Protein 3MC3 (pdb70)

B-factor: mean 14.74, std 6.78, range [2.0, 56.28]

Organism: Saccharolobus solfataricus (strain ATCC 35092 / DSM 1617 / JCM 11322 / P2) (NCBI:txid273057)

CATH classification: 3.40.1260.10

Foldseek 3Di:
DEEEEDLDDPVCLVSQLVRLCCLVCLCPHAYEYEYCPLVFAVLVVPVDDRNNNVSNVNVSNYEYEVSVCCVPVRGHPPHHYDDPVVVVVVCVPDPHYHYD

Sequence (100 aa):
QILIVVTHGPEDLLDRRTYAPLFASISASSEEYEETSVFFIGPLLDWQEEEERGGNPFIHFFDAENGVYVVVQSLDCHEDDVVEGIEELVGGSTLIDLTLEADRTLLFF

Radius of gyration: 13.01 Å; Cα contacts (8 Å, |Δi|>4): 167; chains: 1; bounding box: 27×26×39 Å

InterPro domains:
  IPR003787 Sulphur relay, DsrE/F-like [PF02635] (15-133)
  IPR027396 DsrEFH-like [G3DSA:3.40.1260.10] (1-133)
  IPR027396 DsrEFH-like [SSF75169] (15-133)

Solvent-accessible surface area: 6770 Å² total

Nearest PDB structures (foldseek):
  3mc3-assembly1_A  TM=9.847E-01  e=3.532E-15  Saccharolobus solfataricus
  5mm1-assembly1_A  TM=3.042E-01  e=3.160E-01  Pyrococcus furiosus DSM 3638
  7cnp-assembly3_C  TM=3.384E-01  e=1.026E+00  Agrobacterium tumefaciens
  3fg9-assembly3_E  TM=3.288E-01  e=1.095E+00  Lactiplantibacillus plantarum

Structure (mmCIF, N/CA/C/O backbone):
data_3MC3
#
_entry.id   3MC3
#
_cell.length_a   64.070
_cell.length_b   64.070
_cell.length_c   105.680
_cell.angle_alpha   90.000
_cell.angle_beta   90.000
_cell.angle_gamma   120.000
#
_symmetry.space_group_name_H-M   'H 3'
#
loop_
_entity.id
_entity.type
_entity.pdbx_description
1 polymer 'DsrE/DsrF-like family protein'
2 non-polymer 'CHLORIDE ION'
3 water water
#
loop_
_atom_site.group_PDB
_atom_site.id
_atom_site.type_symbol
_atom_site.label_atom_id
_atom_site.label_alt_id
_atom_site.label_comp_id
_atom_site.label_asym_id
_atom_site.label_entity_id
_atom_site.label_seq_id
_atom_site.pdbx_PDB_in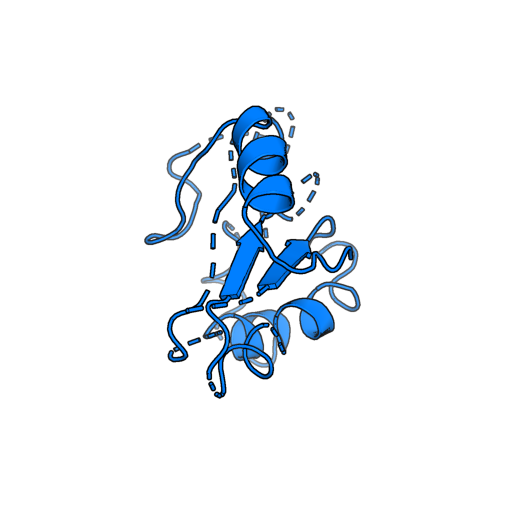s_code
_atom_site.Cartn_x
_atom_site.Cartn_y
_atom_site.Cartn_z
_atom_site.occupancy
_atom_site.B_iso_or_equiv
_atom_site.auth_seq_id
_atom_site.auth_comp_id
_atom_site.auth_asym_id
_atom_site.auth_atom_id
_atom_site.pdbx_PDB_model_num
ATOM 1 N N . GLN A 1 14 ? 12.947 5.147 34.304 1.00 23.60 13 GLN A N 1
ATOM 2 C CA . GLN A 1 14 ? 12.464 6.023 35.430 1.00 23.35 13 GLN A CA 1
ATOM 3 C C . GLN A 1 14 ? 12.685 5.382 36.819 1.00 22.38 13 GLN A C 1
ATOM 4 O O . GLN A 1 14 ? 12.230 4.267 37.099 1.00 22.77 13 GLN A O 1
ATOM 34 N N . ILE A 1 18 ? 9.705 5.007 46.789 1.00 9.31 17 ILE A N 1
ATOM 35 C CA . ILE A 1 18 ? 9.228 4.325 47.994 1.00 8.58 17 ILE A CA 1
ATOM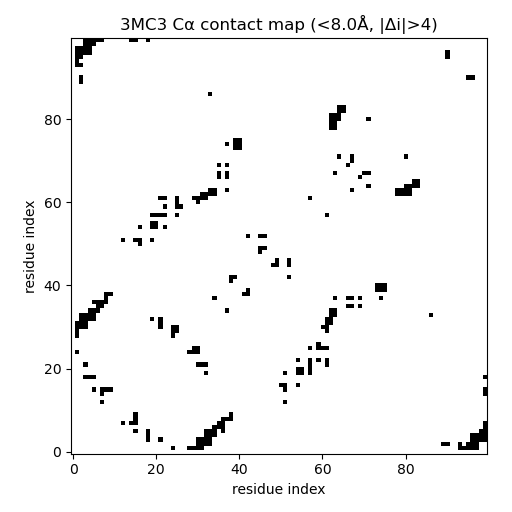 36 C C . ILE A 1 18 ? 8.887 5.373 49.051 1.00 8.73 17 ILE A C 1
ATOM 37 O O . ILE A 1 18 ? 9.705 6.281 49.307 1.00 10.74 17 ILE A O 1
ATOM 42 N N . LEU A 1 19 ? 7.684 5.301 49.607 1.00 9.03 18 LEU A N 1
ATOM 43 C CA . LEU A 1 19 ? 7.245 6.177 50.693 1.00 8.84 18 LEU A CA 1
ATOM 44 C C . LEU A 1 19 ? 7.083 5.333 51.968 1.00 7.90 18 LEU A C 1
ATOM 45 O O . LEU A 1 19 ? 6.501 4.272 51.915 1.00 9.15 18 LEU A O 1
ATOM 50 N N . ILE A 1 20 ? 7.566 5.851 53.099 1.00 8.44 19 ILE A N 1
ATOM 51 C CA . ILE A 1 20 ? 7.431 5.159 54.380 1.00 9.08 19 ILE A CA 1
ATOM 52 C C . ILE A 1 20 ? 6.758 6.105 55.346 1.00 9.87 19 ILE A C 1
ATOM 53 O O . ILE A 1 20 ? 7.204 7.246 55.517 1.00 10.50 19 ILE A O 1
ATOM 58 N N . VAL A 1 21 ? 5.668 5.628 55.945 1.00 9.35 20 VAL A N 1
ATOM 59 C CA . VAL A 1 21 ? 4.875 6.430 56.876 1.00 9.95 20 VAL A CA 1
ATOM 60 C C . VAL A 1 21 ? 5.131 5.981 58.310 1.00 9.70 20 VAL A C 1
ATOM 61 O O . VAL A 1 21 ? 4.998 4.820 58.649 1.00 10.17 20 VAL A O 1
ATOM 65 N N . VAL A 1 22 ? 5.539 6.947 59.144 1.00 9.73 21 VAL A N 1
ATOM 66 C CA . VAL A 1 22 ? 5.853 6.719 60.566 1.00 10.29 21 VAL A CA 1
ATOM 67 C C . VAL A 1 22 ? 4.789 7.406 61.411 1.00 9.73 21 VAL A C 1
ATOM 68 O O . VAL A 1 22 ? 4.612 8.640 61.315 1.00 10.05 21 VAL A O 1
ATOM 72 N N . THR A 1 23 ? 4.101 6.614 62.218 1.00 9.32 22 THR A N 1
ATOM 73 C CA . THR A 1 23 ? 2.961 7.138 62.980 1.00 9.26 22 THR A CA 1
ATOM 74 C C . THR A 1 23 ? 3.154 7.069 64.500 1.00 9.53 22 THR A C 1
ATOM 75 O O . THR A 1 23 ? 2.301 7.540 65.251 1.00 9.69 22 THR A O 1
ATOM 79 N N . HIS A 1 24 ? 4.277 6.519 64.957 1.00 10.27 23 HIS A N 1
ATOM 80 C CA . HIS A 1 24 ? 4.594 6.431 66.363 1.00 11.60 23 HIS A CA 1
ATOM 81 C C . HIS A 1 24 ? 5.726 7.350 66.731 1.00 12.07 23 HIS A C 1
ATOM 82 O O . HIS A 1 24 ? 6.548 7.721 65.879 1.00 12.34 23 HIS A O 1
ATOM 89 N N . GLY A 1 25 ? 5.740 7.729 68.007 1.00 12.52 24 GLY A N 1
ATOM 90 C CA . GLY A 1 25 ? 6.785 8.543 68.573 1.00 12.81 24 GLY A CA 1
ATOM 91 C C . GLY A 1 25 ? 7.568 7.803 69.616 1.00 13.62 24 GLY A C 1
ATOM 92 O O . GLY A 1 25 ? 7.568 6.573 69.670 1.00 12.65 24 GLY A O 1
ATOM 93 N N . PRO A 1 26 ? 8.236 8.566 70.466 1.00 13.97 25 PRO A N 1
ATOM 94 C CA . PRO A 1 26 ? 9.044 7.968 71.513 1.00 15.55 25 PRO A CA 1
ATOM 95 C C . PRO A 1 26 ? 8.269 7.109 72.503 1.00 16.91 25 PRO A C 1
ATOM 96 O O . PRO A 1 26 ? 8.894 6.316 73.243 1.00 19.31 25 PRO A O 1
ATOM 100 N N . GLU A 1 27 ? 6.952 7.279 72.573 1.00 18.33 26 GLU A N 1
ATOM 101 C CA . GLU A 1 27 ? 6.093 6.410 73.417 1.00 19.30 26 GLU A CA 1
ATOM 102 C C . GLU A 1 27 ? 6.135 4.961 72.962 1.00 19.43 26 GLU A C 1
ATOM 103 O O . GLU A 1 27 ? 5.744 4.066 73.712 1.00 20.98 26 GLU A O 1
ATOM 109 N N . ASP A 1 28 ? 6.543 4.725 71.717 1.00 18.84 27 ASP A N 1
ATOM 110 C CA . ASP A 1 28 ? 6.690 3.393 71.178 1.00 18.30 27 ASP A CA 1
ATOM 111 C C . ASP A 1 28 ? 7.896 3.331 70.222 1.00 17.61 27 ASP A C 1
ATOM 112 O O . ASP A 1 28 ? 7.779 3.093 69.007 1.00 16.59 27 ASP A O 1
ATOM 117 N N . LEU A 1 29 ? 9.081 3.540 70.803 1.00 17.21 28 LEU A N 1
ATOM 118 C CA A LEU A 1 29 ? 10.324 3.684 70.025 0.50 17.43 28 LEU A CA 1
ATOM 119 C CA B LEU A 1 29 ? 10.308 3.706 70.026 0.50 17.49 28 LEU A CA 1
ATOM 120 C C . LEU A 1 29 ? 10.629 2.479 69.186 1.00 18.34 28 LEU A C 1
ATOM 121 O O . LEU A 1 29 ? 11.177 2.598 68.100 1.00 16.36 28 LEU A O 1
ATOM 130 N N . ASP A 1 30 ? 10.255 1.313 69.689 1.00 19.65 29 ASP A N 1
ATOM 131 C CA . ASP A 1 30 ? 10.490 0.092 68.968 1.00 21.92 29 ASP A CA 1
ATOM 132 C C . ASP A 1 30 ? 9.860 0.090 67.569 1.00 21.59 29 ASP A C 1
ATOM 133 O O . ASP A 1 30 ? 10.331 -0.594 66.685 1.00 24.96 29 ASP A O 1
ATOM 138 N N . ARG A 1 31 ? 8.780 0.847 67.373 1.00 20.18 30 ARG A N 1
ATOM 139 C CA A ARG A 1 31 ? 8.071 0.933 66.094 0.50 19.05 30 ARG A CA 1
ATOM 140 C CA B ARG A 1 31 ? 8.097 0.896 66.080 0.50 18.95 30 ARG A CA 1
ATOM 141 C C . ARG A 1 31 ? 8.616 2.036 65.217 1.00 18.11 30 ARG A C 1
ATOM 142 O O . ARG A 1 31 ? 8.063 2.338 64.154 1.00 17.98 30 ARG A O 1
ATOM 157 N N . THR A 1 32 ? 9.677 2.701 65.679 1.00 14.97 31 THR A N 1
ATOM 158 C CA . THR A 1 32 ? 10.218 3.830 64.935 1.00 13.83 31 THR A CA 1
ATOM 159 C C . THR A 1 32 ? 11.564 3.508 64.299 1.00 13.35 31 THR A C 1
ATOM 160 O O . THR A 1 32 ? 11.941 4.189 63.348 1.00 13.84 31 THR A O 1
ATOM 164 N N . TYR A 1 33 ? 12.250 2.473 64.806 1.00 14.77 32 TYR A N 1
ATOM 165 C CA . TYR A 1 33 ? 13.596 2.067 64.285 1.00 15.18 32 TYR A CA 1
ATOM 166 C C . TYR A 1 33 ? 13.490 1.482 62.925 1.00 14.74 32 TYR A C 1
ATOM 167 O O . TYR A 1 33 ? 14.205 1.907 62.008 1.00 13.58 32 TYR A O 1
ATOM 176 N N . ALA A 1 34 ? 12.615 0.489 62.801 1.00 14.92 33 ALA A N 1
ATOM 177 C CA . ALA A 1 34 ? 12.405 -0.261 61.593 1.00 15.22 33 ALA A CA 1
ATOM 178 C C . ALA A 1 34 ? 12.112 0.607 60.420 1.00 13.97 33 ALA A C 1
ATOM 179 O O . ALA A 1 34 ? 12.783 0.465 59.413 1.00 14.09 33 ALA A O 1
ATOM 181 N N . PRO A 1 35 ? 11.130 1.510 60.530 1.00 12.45 34 PRO A N 1
ATOM 182 C CA . PRO A 1 35 ? 10.859 2.299 59.375 1.00 11.92 34 PRO A CA 1
ATOM 183 C C . PRO A 1 35 ? 12.048 3.094 58.889 1.00 11.34 34 PRO A C 1
ATOM 184 O O . PRO A 1 35 ? 12.245 3.222 57.684 1.00 11.45 34 PRO A O 1
ATOM 188 N N . LEU A 1 36 ? 12.858 3.659 59.794 1.00 10.65 35 LEU A N 1
ATOM 189 C CA . LEU A 1 36 ? 13.969 4.463 59.340 1.00 9.97 35 LEU A CA 1
ATOM 190 C C . LEU A 1 36 ? 15.099 3.605 58.808 1.00 10.01 35 LEU A C 1
ATOM 191 O O . LEU A 1 36 ? 15.780 4.025 57.896 1.00 10.27 35 LEU A O 1
ATOM 196 N N . PHE A 1 37 ? 15.312 2.435 59.398 1.00 9.80 36 PHE A N 1
ATOM 197 C CA . PHE A 1 37 ? 16.299 1.501 58.840 1.00 10.51 36 PHE A CA 1
ATOM 198 C C . PHE A 1 37 ? 15.856 1.091 57.450 1.00 10.40 36 PHE A C 1
ATOM 199 O O . PHE A 1 37 ? 16.653 1.065 56.513 1.00 10.62 36 PHE A O 1
ATOM 215 N N . ALA A 1 39 ? 14.125 2.814 55.369 1.00 9.99 38 ALA A N 1
ATOM 216 C CA . ALA A 1 39 ? 14.325 3.964 54.480 1.00 10.05 38 ALA A CA 1
ATOM 217 C C . ALA A 1 39 ? 15.768 3.978 53.968 1.00 10.74 38 ALA A C 1
ATOM 218 O O . ALA A 1 39 ? 16.015 4.217 52.799 1.00 12.15 38 ALA A O 1
ATOM 220 N N . SER A 1 40 ? 16.743 3.713 54.851 1.00 10.59 39 SER A N 1
ATOM 221 C CA . SER A 1 40 ? 18.132 3.592 54.402 1.00 11.42 39 SER A CA 1
ATOM 222 C C . SER A 1 40 ? 18.357 2.439 53.477 1.00 10.88 39 SER A C 1
ATOM 223 O O . SER A 1 40 ? 19.121 2.527 52.513 1.00 11.22 39 SER A O 1
ATOM 226 N N . ILE A 1 41 ? 17.752 1.305 53.792 1.00 10.28 40 ILE A N 1
ATOM 227 C CA . ILE A 1 41 ? 17.878 0.135 52.910 1.00 10.47 40 ILE A CA 1
ATOM 228 C C . ILE A 1 41 ? 17.341 0.461 51.502 1.00 10.73 40 ILE A C 1
ATOM 229 O O . ILE A 1 41 ? 18.005 0.215 50.493 1.00 10.28 40 ILE A O 1
ATOM 234 N N . SER A 1 42 ? 16.156 1.035 51.448 1.00 10.46 41 SER A N 1
ATOM 235 C CA . SER A 1 42 ? 15.516 1.433 50.198 1.00 10.29 41 SER A CA 1
ATOM 236 C C . SER A 1 42 ? 16.408 2.386 49.409 1.00 10.45 41 SER A C 1
ATOM 237 O O . SER A 1 42 ? 16.628 2.223 48.204 1.00 9.89 41 SER A O 1
ATOM 240 N N . ALA A 1 43 ? 16.947 3.385 50.090 1.00 10.78 42 ALA A N 1
ATOM 241 C CA . ALA A 1 43 ? 17.802 4.371 49.428 1.00 11.73 42 ALA A CA 1
ATOM 242 C C . ALA A 1 43 ? 19.058 3.713 48.878 1.00 12.05 42 ALA A C 1
ATOM 243 O O . ALA A 1 43 ? 19.472 4.001 47.747 1.00 11.69 42 ALA A O 1
ATOM 245 N N . SER A 1 44 ? 19.624 2.786 49.654 1.00 11.85 43 SER A N 1
ATOM 246 C CA A SER A 1 44 ? 20.831 2.065 49.246 0.60 12.18 43 SER A CA 1
ATOM 247 C CA B SER A 1 44 ? 20.829 2.057 49.250 0.40 12.48 43 SER A CA 1
ATOM 248 C C . SER A 1 44 ? 20.621 1.182 48.006 1.00 12.09 43 SER A C 1
ATOM 249 O O . SER A 1 44 ? 21.578 0.857 47.288 1.00 12.77 43 SER A O 1
ATOM 262 N N . GLU A 1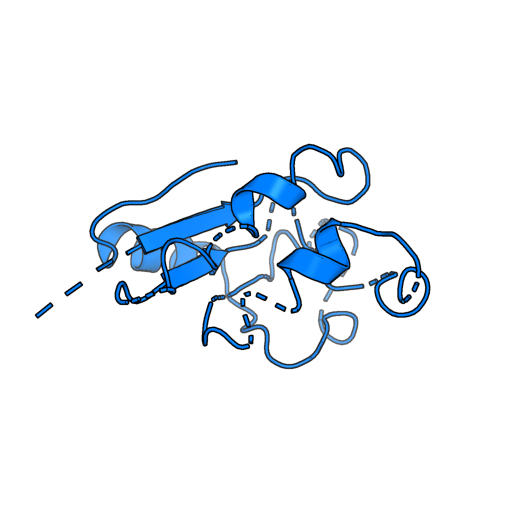 46 ? 18.868 2.250 45.563 1.00 12.00 45 GLU A N 1
ATOM 263 C CA A GLU A 1 46 ? 18.695 3.301 44.555 0.50 12.27 45 GLU A CA 1
ATOM 264 C CA B GLU A 1 46 ? 18.705 3.282 44.532 0.50 12.46 45 GLU A CA 1
ATOM 265 C C . GLU A 1 46 ? 17.241 3.637 44.237 1.00 12.09 45 GLU A C 1
ATOM 266 O O . GLU A 1 46 ? 16.903 4.096 43.149 1.00 13.80 45 GLU A O 1
ATOM 277 N N . TYR A 1 47 ? 16.372 3.425 45.212 1.00 11.22 46 TYR A N 1
ATOM 278 C CA . TYR A 1 47 ? 15.002 3.888 45.129 1.00 11.00 46 TYR A CA 1
ATOM 279 C C . TYR A 1 47 ? 14.927 5.266 45.744 1.00 11.64 46 TYR A C 1
ATOM 280 O O . TYR A 1 47 ? 15.549 5.515 46.776 1.00 11.28 46 TYR A O 1
ATOM 289 N N . GLU A 1 48 ? 14.191 6.161 45.107 1.00 10.72 47 GLU A N 1
ATOM 290 C CA A GLU A 1 48 ? 13.956 7.482 45.677 0.50 11.78 47 GLU A CA 1
ATOM 291 C CA B GLU A 1 48 ? 13.945 7.487 45.655 0.50 11.99 47 GLU A CA 1
ATOM 292 C C . GLU A 1 48 ? 13.028 7.287 46.846 1.00 11.75 47 GLU A C 1
ATOM 293 O O . GLU A 1 48 ? 11.915 6.830 46.688 1.00 11.55 47 GLU A O 1
ATOM 304 N N . THR A 1 49 ? 13.508 7.621 48.039 1.00 11.36 48 THR A N 1
ATOM 305 C CA . THR A 1 49 ? 12.832 7.230 49.264 1.00 11.03 48 THR A CA 1
ATOM 306 C C . THR A 1 49 ? 12.465 8.449 50.109 1.00 11.50 48 THR A C 1
ATOM 307 O O . THR A 1 49 ? 13.303 9.344 50.296 1.00 11.49 48 THR A O 1
ATOM 311 N N . SER A 1 50 ? 11.219 8.478 50.578 1.00 11.05 49 SER A N 1
ATOM 312 C CA . SER A 1 50 ? 10.706 9.550 51.428 1.00 10.87 49 SER A CA 1
ATOM 313 C C . SER A 1 50 ? 10.102 8.921 52.697 1.00 10.83 49 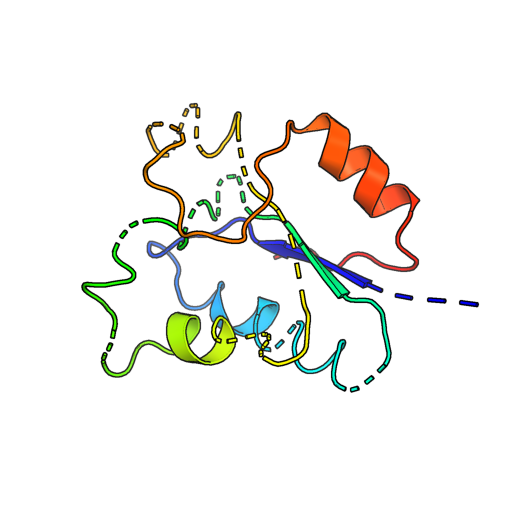SER A C 1
ATOM 314 O O . SER A 1 50 ? 9.560 7.829 52.655 1.00 11.23 49 SER A O 1
ATOM 317 N N . VAL A 1 51 ? 10.179 9.664 53.804 1.00 10.65 50 VAL A N 1
ATOM 318 C CA . VAL A 1 51 ? 9.509 9.314 55.051 1.00 9.71 50 VAL A CA 1
ATOM 319 C C . VAL A 1 51 ? 8.535 10.422 55.465 1.00 10.41 50 VAL A C 1
ATOM 320 O O . VAL A 1 51 ? 8.886 11.619 55.406 1.00 12.09 50 VAL A O 1
ATOM 324 N N . PHE A 1 52 ? 7.323 10.036 55.847 1.00 10.07 51 PHE A N 1
ATOM 325 C CA . PHE A 1 52 ? 6.262 10.953 56.231 1.00 9.87 51 PHE A CA 1
ATOM 326 C C . PHE A 1 52 ? 5.885 10.665 57.670 1.00 10.07 51 PHE A C 1
ATOM 327 O O . PHE A 1 52 ? 5.457 9.567 57.993 1.00 10.13 51 PHE A O 1
ATOM 335 N N . PHE A 1 53 ? 6.113 11.664 58.538 1.00 10.03 52 PHE A N 1
ATOM 336 C CA . PHE A 1 53 ? 5.827 11.587 59.967 1.00 9.36 52 PHE A CA 1
ATOM 337 C C . PHE A 1 53 ? 4.475 12.208 60.316 1.00 9.12 52 PHE A C 1
ATOM 338 O O . PHE A 1 53 ? 4.189 13.362 59.981 1.00 9.39 52 PHE A O 1
ATOM 354 N N . ILE A 1 55 ? 0.698 11.557 63.161 1.00 10.24 54 ILE A N 1
ATOM 355 C CA . ILE A 1 55 ? 0.147 11.108 64.448 1.00 9.76 54 ILE A CA 1
ATOM 356 C C . ILE A 1 55 ? 1.166 11.450 65.519 1.00 9.98 54 ILE A C 1
ATOM 357 O O . ILE A 1 55 ? 1.368 12.619 65.746 1.00 10.26 54 ILE A O 1
ATOM 371 N N . GLY A 1 57 ? 4.424 10.454 65.324 1.00 10.20 56 GLY A N 1
ATOM 372 C CA . GLY A 1 57 ? 5.703 10.605 64.607 1.00 10.25 56 GLY A CA 1
ATOM 373 C C . GLY A 1 57 ? 6.421 11.936 64.739 1.00 9.78 56 GLY A C 1
ATOM 374 O O . GLY A 1 57 ? 7.622 11.957 64.875 1.00 10.19 56 GLY A O 1
ATOM 375 N N . PRO A 1 58 ? 5.682 13.064 64.713 1.00 9.38 57 PRO A N 1
ATOM 376 C CA . PRO A 1 58 ? 6.352 14.362 64.809 1.00 9.03 57 PRO A CA 1
ATOM 377 C C . PRO A 1 58 ? 7.185 14.550 66.067 1.00 9.07 57 PRO A C 1
ATOM 378 O O . PRO A 1 58 ? 8.120 15.337 66.054 1.00 9.36 57 PRO A O 1
ATOM 389 N N . LEU A 1 60 ? 9.286 12.607 67.249 1.00 9.77 59 LEU A N 1
ATOM 390 C CA . LEU A 1 60 ? 10.631 12.128 66.953 1.00 9.67 59 LEU A CA 1
ATOM 391 C C . LEU A 1 60 ? 11.521 13.222 66.374 1.00 10.58 59 LEU A C 1
ATOM 392 O O . LEU A 1 60 ? 12.747 13.075 66.309 1.00 9.89 59 LEU A O 1
ATOM 397 N N . LEU A 1 61 ? 10.893 14.294 65.889 1.00 9.95 60 LEU A N 1
ATOM 398 C CA . LEU A 1 61 ? 11.555 15.392 65.181 1.00 10.02 60 LEU A CA 1
ATOM 399 C C . LEU A 1 61 ? 11.732 16.632 66.044 1.00 10.45 60 LEU A C 1
ATOM 400 O O . LEU A 1 61 ? 12.167 17.684 65.555 1.00 10.16 60 LEU A O 1
ATOM 405 N N . ASP A 1 62 ? 11.364 16.530 67.310 1.00 9.43 61 ASP A N 1
ATOM 406 C CA . ASP A 1 62 ? 11.515 17.638 68.235 1.00 9.84 61 ASP A CA 1
ATOM 407 C C . ASP A 1 62 ? 12.989 17.911 68.463 1.00 10.31 61 ASP A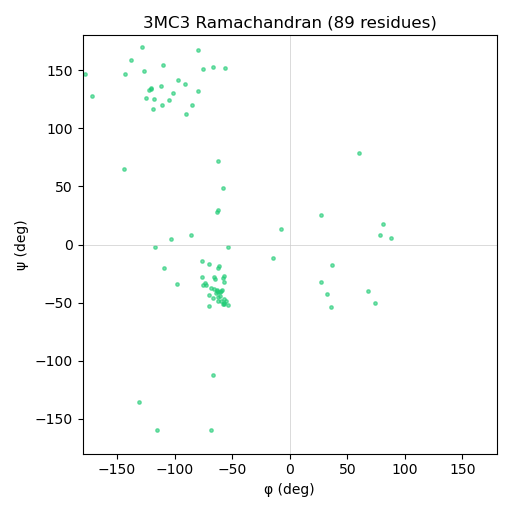 C 1
ATOM 408 O O . ASP A 1 62 ? 13.767 17.002 68.778 1.00 10.37 61 ASP A O 1
ATOM 435 N N . TRP A 1 65 ? 14.191 17.028 72.176 1.00 10.14 64 TRP A N 1
ATOM 436 C CA . TRP A 1 65 ? 14.224 15.572 72.351 1.00 9.04 64 TRP A CA 1
ATOM 437 C C . TRP A 1 65 ? 15.432 14.974 71.617 1.00 8.35 64 TRP A C 1
ATOM 438 O O . TRP A 1 65 ? 16.202 14.195 72.187 1.00 8.53 64 TRP A O 1
ATOM 449 N N . 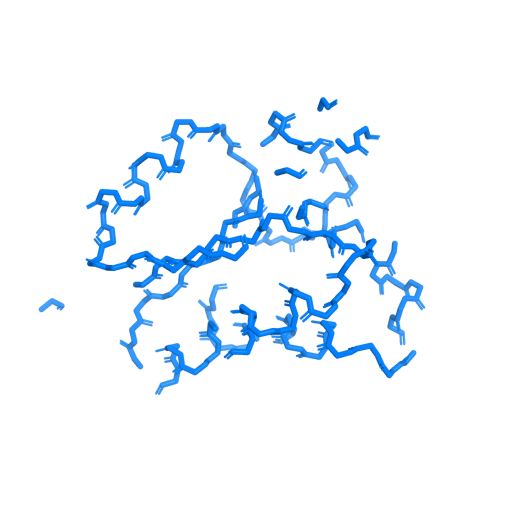GLN A 1 66 ? 15.612 15.332 70.347 1.00 8.72 65 GLN A N 1
ATOM 450 C CA . GLN A 1 66 ? 16.753 14.785 69.610 1.00 8.10 65 GLN A CA 1
ATOM 451 C C . GLN A 1 66 ? 18.087 15.174 70.272 1.00 7.96 65 GLN A C 1
ATOM 452 O O . GLN A 1 66 ? 18.991 14.357 70.355 1.00 8.39 65 GLN A O 1
ATOM 458 N N . GLU A 1 67 ? 18.239 16.436 70.685 1.00 7.38 66 GLU A N 1
ATOM 459 C CA A GLU A 1 67 ? 19.462 16.845 71.341 0.50 7.52 66 GLU A CA 1
ATOM 460 C CA B GLU A 1 67 ? 19.435 16.916 71.395 0.50 8.19 66 GLU A CA 1
ATOM 461 C C . GLU A 1 67 ? 19.691 16.040 72.629 1.00 7.70 66 GLU A C 1
ATOM 462 O O . GLU A 1 67 ? 20.817 15.587 72.886 1.00 8.02 66 GLU A O 1
ATOM 473 N N . GLU A 1 68 ? 18.642 15.856 73.426 1.00 7.24 67 GLU A N 1
ATOM 474 C CA . GLU A 1 68 ? 18.753 15.029 74.604 1.00 7.04 67 GLU A CA 1
ATOM 475 C C . GLU A 1 68 ? 19.245 13.630 74.294 1.00 6.12 67 GLU A C 1
ATOM 476 O O . GLU A 1 68 ? 20.143 13.100 74.977 1.00 6.68 67 GLU A O 1
ATOM 482 N N . GLU A 1 69 ? 18.637 13.008 73.297 1.00 6.74 68 GLU A N 1
ATOM 483 C CA . GLU A 1 69 ? 18.975 11.633 72.956 1.00 7.40 68 GLU A CA 1
ATOM 484 C C . GLU A 1 69 ? 20.372 11.515 72.374 1.00 7.13 68 GLU A C 1
ATOM 485 O O . GLU A 1 69 ? 21.041 10.545 72.614 1.00 7.47 68 GLU A O 1
ATOM 491 N N . ARG A 1 70 ? 20.784 12.486 71.585 1.00 6.72 69 ARG A N 1
ATOM 492 C CA . ARG A 1 70 ? 22.160 12.502 71.069 1.00 7.08 69 ARG A CA 1
ATOM 493 C C . ARG A 1 70 ? 23.168 12.614 72.213 1.00 5.77 69 ARG A C 1
ATOM 494 O O . ARG A 1 70 ? 24.191 11.932 72.232 1.00 7.66 69 ARG A O 1
ATOM 524 N N . GLY A 1 73 ? 23.237 9.310 74.079 1.00 8.82 72 GLY A N 1
ATOM 525 C CA . GLY A 1 73 ? 23.713 8.231 73.251 1.00 9.89 72 GLY A CA 1
ATOM 526 C C . GLY A 1 73 ? 22.774 7.025 73.243 1.00 10.66 72 GLY A C 1
ATOM 527 O O . GLY A 1 73 ? 21.834 6.927 74.031 1.00 10.85 72 GLY A O 1
ATOM 528 N N . GLY A 1 74 ? 23.051 6.095 72.339 1.00 10.79 73 GLY A N 1
ATOM 529 C CA . GLY A 1 74 ? 22.441 4.777 72.399 1.00 11.45 73 GLY A CA 1
ATOM 530 C C . GLY A 1 74 ? 21.024 4.655 71.901 1.00 11.94 73 GLY A C 1
ATOM 531 O O . GLY A 1 74 ? 20.422 3.615 72.121 1.00 13.65 73 GLY A O 1
ATOM 532 N N . ASN A 1 75 ? 20.485 5.713 71.297 1.00 10.98 74 ASN A N 1
ATOM 533 C CA . ASN A 1 75 ? 19.110 5.709 70.809 1.00 11.75 74 ASN A CA 1
ATOM 534 C C . ASN A 1 75 ? 19.108 5.222 69.362 1.00 11.38 74 ASN A C 1
ATOM 535 O O . ASN A 1 75 ? 19.641 5.876 68.457 1.00 9.78 74 ASN A O 1
ATOM 540 N N . PRO A 1 76 ? 18.535 4.033 69.111 1.00 10.66 75 PRO A N 1
ATOM 541 C CA . PRO A 1 76 ? 18.597 3.520 67.745 1.00 11.78 75 PRO A CA 1
ATOM 542 C C . PRO A 1 76 ? 17.822 4.330 66.720 1.00 11.19 75 PRO A C 1
ATOM 543 O O . PRO A 1 76 ? 18.188 4.323 65.535 1.00 12.46 75 PRO A O 1
ATOM 547 N N . PHE A 1 77 ? 16.769 5.020 67.143 1.00 10.47 76 PHE A N 1
ATOM 548 C CA . PHE A 1 77 ? 16.039 5.873 66.218 1.00 10.30 76 PHE A CA 1
ATOM 549 C C . PHE A 1 77 ? 16.975 6.953 65.717 1.00 10.37 76 PHE A C 1
ATOM 550 O O . PHE A 1 77 ? 17.012 7.261 64.516 1.00 10.30 76 PHE A O 1
ATOM 558 N N . ILE A 1 78 ? 17.734 7.572 66.621 1.00 10.65 77 ILE A N 1
ATOM 559 C CA . ILE A 1 78 ? 18.642 8.642 66.186 1.00 10.10 77 ILE A CA 1
ATOM 560 C C . ILE A 1 78 ? 19.664 8.102 65.190 1.00 9.86 77 ILE A C 1
ATOM 561 O O . ILE A 1 78 ? 19.965 8.751 64.162 1.00 10.64 77 ILE A O 1
ATOM 566 N N . HIS A 1 79 ? 20.169 6.909 65.468 1.00 10.70 78 HIS A N 1
ATOM 567 C CA . HIS A 1 79 ? 21.136 6.270 64.582 1.00 11.13 78 HIS A CA 1
ATOM 568 C C . HIS A 1 79 ? 20.564 6.092 63.173 1.00 11.29 78 HIS A C 1
ATOM 569 O O . HIS A 1 79 ? 21.185 6.446 62.152 1.00 10.95 78 HIS A O 1
ATOM 576 N N . PHE A 1 80 ? 19.379 5.513 63.106 1.00 11.39 79 PHE A N 1
ATOM 577 C CA . PHE A 1 80 ? 18.768 5.220 61.810 1.00 11.66 79 PHE A CA 1
ATOM 578 C C . PHE A 1 80 ? 18.240 6.482 61.104 1.00 10.94 79 PHE A C 1
ATOM 579 O O . PHE A 1 80 ? 18.236 6.565 59.890 1.00 11.13 79 PHE A O 1
ATOM 587 N N . PHE A 1 81 ? 17.772 7.461 61.885 1.00 11.26 80 PHE A N 1
ATOM 588 C CA . PHE A 1 81 ? 17.426 8.771 61.348 1.00 10.71 80 PHE A CA 1
ATOM 589 C C . PHE A 1 81 ? 18.609 9.404 60.628 1.00 10.11 80 PHE A C 1
ATOM 590 O O . PHE A 1 81 ? 18.476 9.871 59.483 1.00 11.43 80 PHE A O 1
ATOM 598 N N . ASP A 1 82 ? 19.756 9.434 61.302 1.00 10.59 81 ASP A N 1
ATOM 599 C CA . ASP A 1 82 ? 20.936 10.008 60.701 1.00 10.90 81 ASP A CA 1
ATOM 600 C C . ASP A 1 82 ? 21.392 9.241 59.459 1.00 10.87 81 ASP A C 1
ATOM 601 O O . ASP A 1 82 ? 21.783 9.839 58.462 1.00 10.75 81 ASP A O 1
ATOM 619 N N . ALA A 1 84 ? 19.545 7.536 57.450 1.00 10.54 83 ALA A N 1
ATOM 620 C CA . ALA A 1 84 ? 18.590 7.822 56.388 1.00 10.16 83 ALA A CA 1
ATOM 621 C C . ALA A 1 84 ? 18.920 9.158 55.749 1.00 11.06 83 ALA A C 1
ATOM 622 O O . ALA A 1 84 ? 18.882 9.319 54.526 1.00 12.04 83 ALA A O 1
ATOM 633 N N . GLU A 1 86 ? 21.840 10.625 55.643 1.00 13.00 85 GLU A N 1
ATOM 634 C CA . GLU A 1 86 ? 23.114 10.479 54.913 1.00 13.70 85 GLU A CA 1
ATOM 635 C C . GLU A 1 86 ? 22.866 9.832 53.557 1.00 13.26 85 GLU A C 1
ATOM 636 O O . GLU A 1 86 ? 23.579 10.113 52.594 1.00 13.59 85 GLU A O 1
ATOM 642 N N . ASN A 1 87 ? 21.866 8.958 53.499 1.00 12.33 86 ASN A N 1
ATOM 643 C CA . ASN A 1 87 ? 21.509 8.257 52.272 1.00 12.88 86 ASN A CA 1
ATOM 644 C C . ASN A 1 87 ? 20.551 9.059 51.389 1.00 12.85 86 ASN A C 1
ATOM 645 O O . ASN A 1 87 ? 20.113 8.536 50.365 1.00 13.95 86 ASN A O 1
ATOM 650 N N . GLY A 1 88 ? 20.278 10.320 51.724 1.00 12.72 87 GLY A N 1
ATOM 651 C CA . GLY A 1 88 ? 19.447 11.200 50.892 1.00 13.57 87 GLY A CA 1
ATOM 652 C C . GLY A 1 88 ? 17.948 11.031 51.019 1.00 12.77 87 GLY A C 1
ATOM 653 O O . GLY A 1 88 ? 17.204 11.432 50.131 1.00 15.14 87 GLY A O 1
ATOM 654 N N . VAL A 1 89 ? 17.489 10.390 52.096 1.00 12.19 88 VAL A N 1
ATOM 655 C CA . VAL A 1 89 ? 16.059 10.171 52.300 1.00 11.79 88 VAL A CA 1
ATOM 656 C C . VAL A 1 89 ? 15.370 11.527 52.583 1.00 12.25 88 VAL A C 1
ATOM 657 O O . VAL A 1 89 ? 15.789 12.262 53.486 1.00 13.34 88 VAL A O 1
ATOM 687 N N . TYR A 1 92 ? 9.219 14.489 55.554 1.00 10.10 91 TYR A N 1
ATOM 688 C CA . TYR A 1 92 ? 8.055 15.334 55.623 1.00 10.04 91 TYR A CA 1
ATOM 689 C C . TYR A 1 92 ? 7.373 15.145 56.959 1.00 9.20 91 TYR A C 1
ATOM 690 O O . TYR A 1 92 ? 7.397 14.019 57.531 1.00 10.93 91 TYR A O 1
ATOM 699 N N . VAL A 1 93 ? 6.773 16.203 57.490 1.00 9.79 92 VAL A N 1
ATOM 700 C CA . VAL A 1 93 ? 5.981 16.091 58.709 1.00 10.34 92 VAL A CA 1
ATOM 701 C C . VAL A 1 93 ? 4.622 16.757 58.534 1.00 10.58 92 VAL A C 1
ATOM 702 O O . VAL A 1 93 ? 4.498 17.853 57.967 1.00 10.09 92 VAL A O 1
ATOM 713 N N . VAL A 1 95 ? 1.687 18.869 59.419 1.00 12.36 94 VAL A N 1
ATOM 714 C CA A VAL A 1 95 ? 1.548 19.991 60.351 0.50 13.48 94 VAL A CA 1
ATOM 715 C CA B VAL A 1 95 ? 1.507 20.033 60.302 0.50 13.21 94 VAL A CA 1
ATOM 716 C C . VAL A 1 95 ? 0.331 19.853 61.266 1.00 12.79 94 VAL A C 1
ATOM 717 O O . VAL A 1 95 ? 0.397 20.241 62.407 1.00 13.18 94 VAL A O 1
ATOM 724 N N . GLN A 1 96 ? -0.758 19.265 60.783 1.00 13.28 95 GLN A N 1
ATOM 725 C CA . GLN A 1 96 ? -1.929 19.054 61.645 1.00 14.60 95 GLN A CA 1
ATOM 726 C C . GLN A 1 96 ? -1.575 18.088 62.813 1.00 14.38 95 GLN A C 1
ATOM 727 O O . GLN A 1 96 ? -1.967 18.280 63.963 1.00 15.37 95 GLN A O 1
ATOM 733 N N . SER A 1 97 ? -0.777 17.064 62.526 1.00 14.08 96 SER A N 1
ATOM 734 C CA . SER A 1 97 ? -0.270 16.173 63.578 1.00 12.70 96 SER A CA 1
ATOM 735 C C . SER A 1 97 ? 0.682 16.868 64.528 1.00 13.55 96 SER A C 1
ATOM 736 O O . SER A 1 97 ? 0.582 16.720 65.727 1.00 13.34 96 SER A O 1
ATOM 739 N N . LEU A 1 98 ? 1.604 17.623 63.959 1.00 14.28 97 LEU A N 1
ATOM 740 C CA . LEU A 1 98 ? 2.601 18.375 64.713 1.00 14.96 97 LEU A CA 1
ATOM 741 C C . LEU A 1 98 ? 1.961 19.270 65.752 1.00 15.48 97 LEU A C 1
ATOM 742 O O . LEU A 1 98 ? 2.364 19.285 66.893 1.00 14.39 97 LEU A O 1
ATOM 758 N N . ASP A 1 100 ? -1.714 19.763 66.391 1.00 19.52 99 ASP A N 1
ATOM 759 C CA . ASP A 1 100 ? -2.957 19.384 67.072 1.00 19.73 99 ASP A CA 1
ATOM 760 C C . ASP A 1 100 ? -2.837 18.087 67.883 1.00 19.80 99 ASP A C 1
ATOM 761 O O . ASP A 1 100 ? -3.470 17.955 68.941 1.00 21.56 99 ASP A O 1
ATOM 779 N N . CYS A 1 102 ? 0.462 16.633 68.625 1.00 17.38 101 CYS A N 1
ATOM 780 C CA . CYS A 1 102 ? 1.706 16.617 69.391 1.00 16.59 101 CYS A CA 1
ATOM 781 C C . CYS A 1 102 ? 2.010 17.873 70.202 1.00 16.80 101 CYS A C 1
ATOM 782 O O . CYS A 1 102 ? 2.953 17.879 71.004 1.00 17.04 101 CYS A O 1
ATOM 785 N N . HIS A 1 103 ? 1.243 18.923 69.945 1.00 16.71 102 HIS A N 1
ATOM 786 C CA . HIS A 1 103 ? 1.334 20.176 70.694 1.00 18.17 102 HIS A CA 1
ATOM 787 C C . HIS A 1 103 ? 2.722 20.788 70.561 1.00 17.03 102 HIS A C 1
ATOM 788 O O . HIS A 1 103 ? 3.258 21.385 71.490 1.00 17.64 102 HIS A O 1
ATOM 811 N N . GLU A 1 106 ? 5.900 24.805 64.963 1.00 16.46 105 GLU A N 1
ATOM 812 C CA . GLU A 1 106 ? 6.646 24.549 63.747 1.00 16.64 105 GLU A CA 1
ATOM 813 C C . GLU A 1 106 ? 8.150 24.712 63.963 1.00 16.57 105 GLU A C 1
ATOM 814 O O . GLU A 1 106 ? 8.941 23.995 63.382 1.00 15.75 105 GLU A O 1
ATOM 820 N N . ASP A 1 107 ? 8.536 25.647 64.823 1.00 15.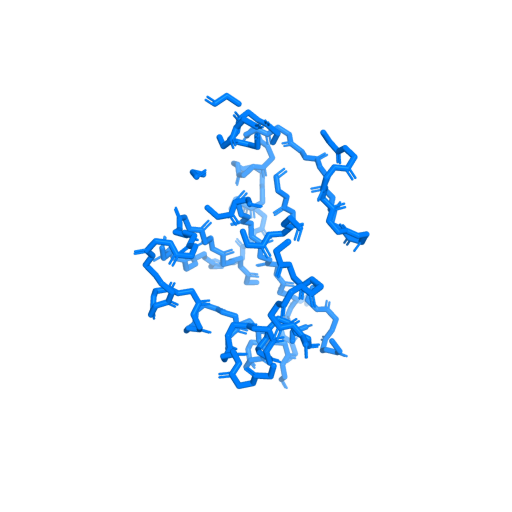26 106 ASP A N 1
ATOM 821 C CA . ASP A 1 107 ? 9.948 25.914 65.098 1.00 15.90 106 ASP A CA 1
ATOM 822 C C . ASP A 1 107 ? 10.624 24.782 65.895 1.00 14.36 106 ASP A C 1
ATOM 823 O O . ASP A 1 107 ? 11.848 24.735 65.971 1.00 15.12 106 ASP A O 1
ATOM 828 N N . ASP A 1 108 ? 9.831 23.911 66.513 1.00 12.49 107 ASP A N 1
ATOM 829 C CA . ASP A 1 108 ? 10.354 22.791 67.298 1.00 11.75 107 ASP A CA 1
ATOM 830 C C . ASP A 1 108 ? 10.868 21.665 66.419 1.00 11.77 107 ASP A C 1
ATOM 831 O O . ASP A 1 108 ? 11.514 20.755 66.908 1.00 12.07 107 ASP A O 1
ATOM 836 N N . VAL A 1 109 ? 10.543 21.682 65.132 1.00 11.55 108 VAL A N 1
ATOM 837 C CA . VAL A 1 109 ? 10.968 20.617 64.220 1.00 11.75 108 VAL A CA 1
ATOM 838 C C . VAL A 1 109 ? 12.411 20.791 63.779 1.00 11.61 108 VAL A C 1
ATOM 839 O O . VAL A 1 109 ? 12.796 21.867 63.319 1.00 12.68 108 VAL A O 1
ATOM 843 N N . VAL A 1 110 ? 13.195 19.720 63.847 1.00 11.15 109 VAL A N 1
ATOM 844 C CA . VAL A 1 110 ? 14.567 19.746 63.385 1.00 12.22 109 VAL A CA 1
ATOM 845 C C . VAL A 1 110 ? 14.648 20.196 61.922 1.00 12.48 109 VAL A C 1
ATOM 846 O O . VAL A 1 110 ? 13.710 19.994 61.123 1.00 12.77 109 VAL A O 1
ATOM 850 N N . GLU A 1 111 ? 15.764 20.801 61.563 1.00 14.21 110 GLU A N 1
ATOM 851 C CA . GLU A 1 111 ? 15.917 21.357 60.223 1.00 15.79 110 GLU A CA 1
ATOM 852 C C . GLU A 1 111 ? 15.950 20.286 59.163 1.00 15.66 110 GLU A C 1
ATOM 853 O O . GLU A 1 111 ? 16.334 19.150 59.416 1.00 16.97 110 GLU A O 1
ATOM 859 N N . GLY A 1 112 ? 15.521 20.670 57.967 1.00 16.20 111 GLY A N 1
ATOM 860 C CA . GLY A 1 112 ? 15.589 19.808 56.814 1.00 16.44 111 GLY A CA 1
ATOM 861 C C . GLY A 1 112 ? 14.394 18.900 56.608 1.00 16.17 111 GLY A C 1
ATOM 862 O O . GLY A 1 112 ? 14.423 18.061 55.717 1.00 18.00 111 GLY A O 1
ATOM 863 N N . ILE A 1 113 ? 13.363 19.059 57.434 1.00 14.55 112 ILE A N 1
ATOM 864 C CA . ILE A 1 113 ? 12.102 18.343 57.279 1.00 14.13 112 ILE A CA 1
ATOM 865 C C . ILE A 1 113 ? 11.086 19.301 56.647 1.00 13.15 112 ILE A C 1
ATOM 866 O O . ILE A 1 113 ? 10.897 20.420 57.105 1.00 13.99 112 ILE A O 1
ATOM 871 N N . GLU A 1 114 ? 10.399 18.859 55.599 1.00 11.78 113 GLU A N 1
ATOM 872 C CA A GLU A 1 114 ? 9.396 19.696 54.956 0.50 12.44 113 GLU A CA 1
ATOM 873 C CA B GLU A 1 114 ? 9.386 19.673 54.943 0.50 12.84 113 GLU A CA 1
ATOM 874 C C . GLU A 1 114 ? 8.082 19.622 55.737 1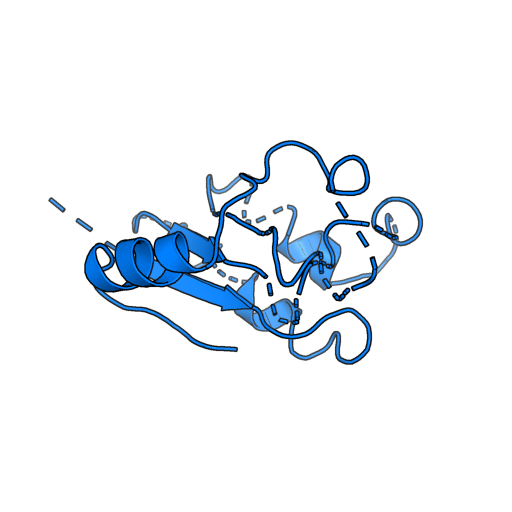.00 12.22 113 GLU A C 1
ATOM 875 O O . GLU A 1 114 ? 7.555 18.530 55.992 1.00 12.50 113 GLU A O 1
ATOM 886 N N . LEU A 1 115 ? 7.593 20.782 56.156 1.00 11.84 114 LEU A N 1
ATOM 887 C CA . LEU A 1 115 ? 6.320 20.894 56.868 1.00 12.29 114 LEU A CA 1
ATOM 888 C C . LEU A 1 115 ? 5.196 20.977 55.840 1.00 12.43 114 LEU A C 1
ATOM 889 O O . LEU A 1 115 ? 5.167 21.908 55.046 1.00 12.78 114 LEU A O 1
ATOM 894 N N . VAL A 1 116 ? 4.261 20.028 55.883 1.00 11.87 115 VAL A N 1
ATOM 895 C CA . VAL A 1 116 ? 3.211 19.900 54.884 1.00 11.58 115 VAL A CA 1
ATOM 896 C C . VAL A 1 116 ? 1.869 19.580 55.533 1.00 12.62 115 VAL A C 1
ATOM 897 O O . VAL A 1 116 ? 1.806 19.074 56.666 1.00 12.80 115 VAL A O 1
ATOM 901 N N . GLY A 1 117 ? 0.788 19.866 54.818 1.00 13.47 116 GLY A N 1
ATOM 902 C CA . GLY A 1 117 ? -0.521 19.411 55.247 1.00 14.09 116 GLY A CA 1
ATOM 903 C C . GLY A 1 117 ? -0.779 17.954 54.900 1.00 14.36 116 GLY A C 1
ATOM 904 O O . GLY A 1 117 ? -0.073 17.328 54.117 1.00 13.19 116 GLY A O 1
ATOM 905 N N . GLY A 1 118 ? -1.836 17.394 55.472 1.00 14.89 117 GLY A N 1
ATOM 906 C CA . GLY A 1 118 ? -2.235 16.031 55.198 1.00 14.53 117 GLY A CA 1
ATOM 907 C C . GLY A 1 118 ? -2.526 15.709 53.734 1.00 14.10 117 GLY A C 1
ATOM 908 O O . GLY A 1 118 ? -2.372 14.589 53.302 1.00 15.47 117 GLY A O 1
ATOM 909 N N . SER A 1 119 ? -2.965 16.692 52.934 1.00 12.82 118 SER A N 1
ATOM 910 C CA . SER A 1 119 ? -3.201 16.474 51.513 1.00 12.66 118 SER A CA 1
ATOM 911 C C . SER A 1 119 ? -1.944 15.965 50.850 1.00 12.90 118 SER A C 1
ATOM 912 O O . SER A 1 119 ? -1.999 15.175 49.905 1.00 13.21 118 SER A O 1
ATOM 915 N N . THR A 1 120 ? -0.796 16.399 51.358 1.00 11.83 119 THR A N 1
ATOM 916 C CA . THR A 1 120 ? 0.454 15.958 50.778 1.00 11.85 119 THR A CA 1
ATOM 917 C C . THR A 1 120 ? 0.687 14.462 50.932 1.00 11.30 119 THR A C 1
ATOM 918 O O . THR A 1 120 ? 1.329 13.844 50.076 1.00 10.51 119 THR A O 1
ATOM 922 N N . LEU A 1 121 ? 0.169 13.833 51.980 1.00 10.87 120 LEU A N 1
ATOM 923 C CA . LEU A 1 121 ? 0.283 12.387 52.064 1.00 10.16 120 LEU A CA 1
ATOM 924 C C . LEU A 1 121 ? -0.437 11.690 50.923 1.00 9.75 120 LEU A C 1
ATOM 925 O O . LEU A 1 121 ? 0.059 10.720 50.358 1.00 9.24 120 LEU A O 1
ATOM 930 N N . ILE A 1 122 ? -1.606 12.196 50.579 1.00 9.63 121 ILE A N 1
ATOM 931 C CA . ILE A 1 122 ? -2.345 11.617 49.479 1.00 10.10 121 ILE A CA 1
ATOM 932 C C . ILE A 1 122 ? -1.512 11.762 48.187 1.00 10.09 121 ILE A C 1
ATOM 933 O O . ILE A 1 122 ? -1.369 10.770 47.430 1.00 9.20 121 ILE A O 1
ATOM 938 N N . ASP A 1 123 ? -0.983 12.966 47.913 1.00 9.69 122 ASP A N 1
ATOM 939 C CA . ASP A 1 123 ? -0.140 13.144 46.730 1.00 9.99 122 ASP A CA 1
ATOM 940 C C . ASP A 1 123 ? 1.064 12.193 46.744 1.00 9.38 122 ASP A C 1
ATOM 941 O O . ASP A 1 123 ? 1.372 11.534 45.746 1.00 9.52 122 ASP A O 1
ATOM 946 N N . LEU A 1 124 ? 1.790 12.189 47.866 1.00 8.89 123 LEU A N 1
ATOM 947 C CA . LEU A 1 124 ? 2.995 11.369 47.977 1.00 9.46 123 LEU A CA 1
ATOM 948 C C . LEU A 1 124 ? 2.688 9.882 47.790 1.00 8.90 123 LEU A C 1
ATOM 949 O O . LEU A 1 124 ? 3.460 9.184 47.113 1.00 9.76 123 LEU A O 1
ATOM 954 N N . THR A 1 125 ? 1.577 9.373 48.334 1.00 9.01 124 THR A N 1
ATOM 955 C CA . THR A 1 125 ? 1.306 7.937 48.183 1.00 9.13 124 THR A CA 1
ATOM 956 C C . THR A 1 125 ? 0.889 7.597 46.741 1.00 8.37 124 THR A C 1
ATOM 957 O O . THR A 1 125 ? 1.337 6.588 46.182 1.00 9.94 124 THR A O 1
ATOM 961 N N . LEU A 1 126 ? 0.162 8.505 46.096 1.00 8.47 125 LEU A N 1
ATOM 962 C CA . LEU A 1 126 ? -0.159 8.332 44.693 1.00 8.84 125 LEU A CA 1
ATOM 963 C C . LEU A 1 126 ? 1.099 8.396 43.808 1.00 7.67 125 LEU A C 1
ATOM 964 O O . LEU A 1 126 ? 1.248 7.650 42.836 1.00 8.92 125 LEU A O 1
ATOM 969 N N . GLU A 1 127 ? 2.032 9.275 44.150 1.00 7.91 126 GLU A N 1
ATOM 970 C CA . GLU A 1 127 ? 3.253 9.467 43.327 1.00 8.72 126 GLU A CA 1
ATOM 971 C C . GLU A 1 127 ? 4.274 8.354 43.513 1.00 8.97 126 GLU A C 1
ATOM 972 O O . GLU A 1 127 ? 5.091 8.095 42.610 1.00 10.61 126 GLU A O 1
ATOM 978 N N . ALA A 1 128 ? 4.265 7.725 44.685 1.00 9.43 127 ALA A N 1
ATOM 979 C CA . ALA A 1 128 ? 5.163 6.625 44.963 1.00 9.17 127 ALA A CA 1
ATOM 980 C C . ALA A 1 128 ? 4.730 5.358 44.282 1.00 8.95 127 ALA A C 1
ATOM 981 O O . ALA A 1 128 ? 3.536 5.163 43.986 1.00 10.39 127 ALA A O 1
ATOM 983 N N . ASP A 1 129 ? 5.696 4.485 43.961 1.00 7.91 128 ASP A N 1
ATOM 984 C CA . ASP A 1 129 ? 5.346 3.156 43.478 1.00 8.30 128 ASP A CA 1
ATOM 985 C C . ASP A 1 129 ? 4.754 2.294 44.584 1.00 7.32 128 ASP A C 1
ATOM 986 O O . ASP A 1 129 ? 3.737 1.631 44.350 1.00 10.06 128 ASP A O 1
ATOM 991 N N . ARG A 1 130 ? 5.360 2.348 45.776 1.00 7.78 129 ARG A N 1
ATOM 992 C CA . ARG A 1 130 ? 4.850 1.581 46.927 1.00 8.00 129 ARG A CA 1
ATOM 993 C C . ARG A 1 130 ? 5.028 2.410 48.193 1.00 8.50 129 ARG A C 1
ATOM 994 O O . ARG A 1 130 ? 5.994 3.149 48.332 1.00 8.73 129 ARG A O 1
ATOM 1002 N N . THR A 1 131 ? 4.082 2.240 49.102 1.00 8.74 130 THR A N 1
ATOM 1003 C CA . THR A 1 131 ? 4.076 2.844 50.402 1.00 8.68 130 THR A CA 1
ATOM 1004 C C . THR A 1 131 ? 4.052 1.775 51.493 1.00 7.83 130 THR A C 1
ATOM 1005 O O . THR A 1 131 ? 3.321 0.785 51.370 1.00 9.57 130 THR A O 1
ATOM 1009 N N . LEU A 1 132 ? 4.912 1.966 52.507 1.00 8.13 131 LEU A N 1
ATOM 1010 C CA A LEU A 1 132 ? 5.032 1.134 53.728 0.50 9.18 131 LEU A CA 1
ATOM 1011 C CA B LEU A 1 132 ? 4.949 1.092 53.688 0.50 9.14 131 LEU A CA 1
ATOM 1012 C C . LEU A 1 132 ? 4.427 1.891 54.899 1.00 9.15 131 LEU A C 1
ATOM 1013 O O . LEU A 1 132 ? 4.754 3.077 55.088 1.00 11.58 131 LEU A O 1
ATOM 1022 N N . PHE A 1 133 ? 3.611 1.235 55.719 1.00 9.51 132 PHE A N 1
ATOM 1023 C CA . PHE A 1 133 ? 2.939 1.910 56.849 1.00 9.81 132 PHE A CA 1
ATOM 1024 C C . PHE A 1 133 ? 3.376 1.304 58.151 1.00 9.27 132 PHE A C 1
ATOM 1025 O O . PHE A 1 133 ? 3.205 0.093 58.384 1.00 10.34 132 PHE A O 1
ATOM 1033 N N . PHE A 1 134 ? 3.877 2.193 59.026 1.00 11.70 133 PHE A N 1
ATOM 1034 C CA . PHE A 1 134 ? 4.253 1.822 60.393 1.00 12.81 133 PHE A CA 1
ATOM 1035 C C . PHE A 1 134 ? 3.573 2.674 61.462 1.00 15.19 133 PHE A C 1
ATOM 1036 O O . PHE A 1 134 ? 2.756 3.512 61.118 1.00 14.63 133 PHE A O 1
#

Secondary structure (DSSP, 8-state):
--EEE----GGGTHHHHHHH--HHHH-----EEE--------HHHH----HHHHHH----------------TTSPTTPPP--THHHHHHHHHSS-EEE-